Protein AF-A0A935UAA1-F1 (afdb_monomer_lite)

Radius of gyration: 18.06 Å; chains: 1; bounding box: 32×23×52 Å

Secondary structure (DSSP, 8-state):
------S---HHHHHHHHHHHHHHHHHHHHHTT--TT--GGGHHHHHHHHHHTT-

Sequence (55 aa):
MPTLELDALDTRAFGQLVMFFQLATGYAGIWYGIDPFDQPGVELGKVLTNKAMGK

pLDDT: mean 95.38, std 6.15, range [63.19, 98.44]

Foldseek 3Di:
DDDDDDPDDDPVVVVVVVVVVVVVQCVVCVVVVHHSPDDPPCPVVVVVVCVVVVD

Structure (mmCIF, N/CA/C/O backbone):
data_AF-A0A935UAA1-F1
#
_entry.id   AF-A0A935UAA1-F1
#
loop_
_atom_site.group_PDB
_atom_site.id
_atom_site.type_symbol
_atom_site.label_atom_id
_atom_site.label_alt_id
_atom_site.label_comp_id
_atom_site.label_asym_id
_atom_site.label_entity_id
_atom_site.label_seq_id
_atom_site.pdbx_PDB_ins_code
_atom_site.Cartn_x
_atom_site.Cartn_y
_atom_site.Cartn_z
_atom_site.occupancy
_atom_site.B_iso_or_equiv
_atom_site.auth_seq_id
_atom_site.auth_comp_id
_atom_site.auth_asym_id
_atom_site.auth_atom_id
_atom_site.pdbx_PDB_model_num
ATOM 1 N N . MET A 1 1 ? 3.218 -16.859 -12.881 1.00 63.19 1 MET A N 1
ATOM 2 C CA . MET A 1 1 ? 3.238 -15.565 -12.165 1.00 63.19 1 MET A CA 1
ATOM 3 C C . MET A 1 1 ? 3.461 -14.484 -13.209 1.00 63.19 1 MET A C 1
ATOM 5 O O . MET A 1 1 ? 4.250 -14.752 -14.107 1.00 63.19 1 MET A O 1
ATOM 9 N N . PRO A 1 2 ? 2.743 -13.352 -13.178 1.00 86.94 2 PRO A N 1
ATOM 10 C CA . PRO A 1 2 ? 2.996 -12.272 -14.128 1.00 86.94 2 PRO A CA 1
ATOM 11 C C . PRO A 1 2 ? 4.390 -11.673 -13.885 1.00 86.94 2 PRO A C 1
ATOM 13 O O . PRO A 1 2 ? 4.790 -11.504 -12.733 1.00 86.94 2 PRO A O 1
ATOM 16 N N . THR A 1 3 ? 5.108 -11.364 -14.964 1.00 93.44 3 THR A N 1
ATOM 17 C CA . THR A 1 3 ? 6.407 -10.674 -14.938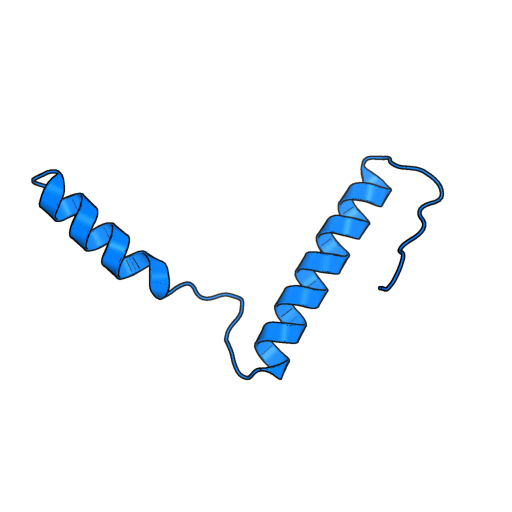 1.00 93.44 3 THR A CA 1
ATOM 18 C C . THR A 1 3 ? 6.211 -9.257 -15.465 1.00 93.44 3 THR A C 1
ATOM 20 O O . THR A 1 3 ? 5.526 -9.069 -16.469 1.00 93.44 3 THR A O 1
ATOM 23 N N . LEU A 1 4 ? 6.797 -8.271 -14.783 1.00 93.69 4 LEU A N 1
ATOM 24 C CA . LEU A 1 4 ? 6.868 -6.886 -15.246 1.00 93.69 4 LEU A CA 1
ATOM 25 C C . LEU A 1 4 ? 8.303 -6.601 -15.684 1.00 93.69 4 LEU A C 1
ATOM 27 O O . LEU A 1 4 ? 9.232 -6.785 -14.898 1.00 93.69 4 LEU A O 1
ATOM 31 N N . GLU A 1 5 ? 8.468 -6.162 -16.924 1.00 94.88 5 GLU A N 1
ATOM 32 C CA . GLU A 1 5 ? 9.759 -5.765 -17.478 1.00 94.88 5 GLU A CA 1
ATOM 33 C C . GLU A 1 5 ? 9.861 -4.239 -17.496 1.00 94.88 5 GLU A C 1
ATOM 35 O O . GLU A 1 5 ? 8.880 -3.538 -17.750 1.00 94.88 5 GLU A O 1
ATOM 40 N N . LEU A 1 6 ? 11.051 -3.731 -17.182 1.00 94.94 6 LEU A N 1
ATOM 41 C CA . LEU A 1 6 ? 11.377 -2.309 -17.182 1.00 94.94 6 LEU A CA 1
ATOM 42 C C . LEU A 1 6 ? 12.654 -2.121 -17.998 1.00 94.94 6 LEU A C 1
ATOM 44 O O . LEU A 1 6 ? 13.611 -2.870 -17.802 1.00 94.94 6 LEU A O 1
ATOM 48 N N . ASP A 1 7 ? 12.688 -1.094 -18.846 1.00 93.06 7 ASP A N 1
ATOM 49 C CA . ASP A 1 7 ? 13.873 -0.772 -19.653 1.00 93.06 7 ASP A CA 1
ATOM 50 C C . ASP A 1 7 ? 15.083 -0.406 -18.774 1.00 93.06 7 ASP A C 1
ATOM 52 O O . ASP A 1 7 ? 16.222 -0.754 -19.083 1.00 93.06 7 ASP A O 1
ATOM 56 N N . ALA A 1 8 ? 14.837 0.282 -17.653 1.00 95.94 8 ALA A N 1
ATOM 57 C CA . ALA A 1 8 ? 15.830 0.605 -16.635 1.00 95.94 8 ALA A CA 1
ATOM 58 C C . ALA A 1 8 ? 15.167 0.815 -15.264 1.00 95.94 8 ALA A C 1
ATOM 60 O O . ALA A 1 8 ? 14.022 1.262 -15.172 1.00 95.94 8 ALA A O 1
ATOM 61 N N . LEU A 1 9 ? 15.908 0.541 -14.185 1.00 96.06 9 LEU A N 1
ATOM 62 C CA . LEU A 1 9 ? 15.488 0.874 -12.824 1.00 96.06 9 LEU A CA 1
ATOM 63 C C . LEU A 1 9 ? 16.018 2.259 -12.438 1.00 96.06 9 LEU A C 1
ATOM 65 O O . LEU A 1 9 ? 17.094 2.389 -11.857 1.00 96.06 9 LEU A O 1
ATOM 69 N N . ASP A 1 10 ? 15.249 3.291 -12.770 1.00 97.69 10 ASP A N 1
ATOM 70 C CA . ASP A 1 10 ? 15.484 4.667 -12.337 1.00 97.69 10 ASP A CA 1
ATOM 71 C C . ASP A 1 10 ? 14.351 5.176 -11.426 1.00 97.69 10 ASP A C 1
ATOM 73 O O . ASP A 1 10 ? 13.353 4.492 -11.184 1.00 97.69 10 ASP A O 1
ATOM 77 N N . THR A 1 11 ? 14.494 6.395 -10.900 1.00 98.31 11 THR A N 1
ATOM 78 C CA . THR A 1 11 ? 13.499 6.997 -9.998 1.00 98.31 11 THR A CA 1
ATOM 79 C C . THR A 1 11 ? 12.113 7.118 -10.641 1.00 98.31 11 THR A C 1
ATOM 81 O O . THR A 1 11 ? 11.102 7.012 -9.946 1.00 98.31 11 THR A O 1
ATOM 84 N N . ARG A 1 12 ? 12.038 7.332 -11.961 1.00 97.56 12 ARG A N 1
ATOM 85 C CA . ARG A 1 12 ? 10.770 7.468 -12.684 1.00 97.56 12 ARG A CA 1
ATOM 86 C C . ARG A 1 12 ? 10.090 6.110 -12.828 1.00 97.56 12 ARG A C 1
ATOM 88 O O . ARG A 1 12 ? 8.922 5.997 -12.460 1.00 97.56 12 ARG A O 1
ATOM 95 N N . ALA A 1 13 ? 10.810 5.104 -13.315 1.00 97.56 13 ALA A N 1
ATOM 96 C CA . ALA A 1 13 ? 10.319 3.740 -13.471 1.00 97.56 13 ALA A CA 1
ATOM 97 C C . ALA A 1 13 ? 9.907 3.144 -12.117 1.00 97.56 13 ALA A C 1
ATOM 99 O O . ALA A 1 13 ? 8.841 2.541 -11.994 1.00 97.56 13 ALA A O 1
ATOM 100 N N . PHE A 1 14 ? 10.692 3.395 -11.066 1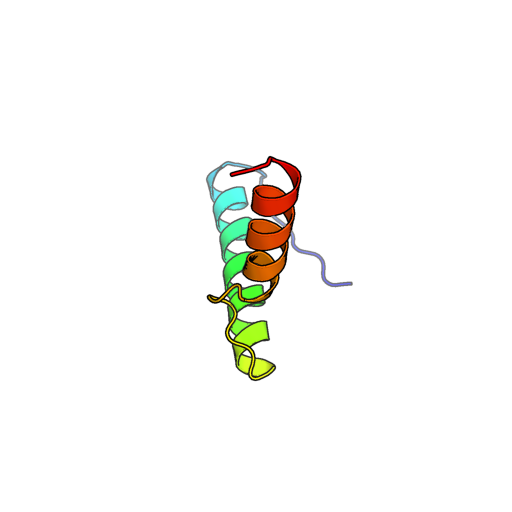.00 97.56 14 PHE A N 1
ATOM 101 C CA . PHE A 1 14 ? 10.342 2.986 -9.709 1.00 97.56 14 PHE A CA 1
ATOM 102 C C . PHE A 1 14 ? 9.050 3.653 -9.218 1.00 97.56 14 PHE A C 1
ATOM 104 O O . PHE A 1 14 ? 8.159 2.972 -8.714 1.00 97.56 14 PHE A O 1
ATOM 111 N N . GLY A 1 15 ? 8.901 4.969 -9.413 1.00 98.06 15 GLY A N 1
ATOM 112 C CA . GLY A 1 15 ? 7.674 5.682 -9.051 1.00 98.06 15 GLY A CA 1
ATOM 113 C C . GLY A 1 15 ? 6.438 5.153 -9.787 1.00 98.06 15 GLY A C 1
ATOM 114 O O . GLY A 1 15 ? 5.381 4.986 -9.180 1.00 98.06 15 GLY A O 1
ATOM 115 N N . GLN A 1 16 ? 6.575 4.826 -11.075 1.00 97.12 16 GLN A N 1
ATOM 116 C CA . GLN A 1 16 ? 5.508 4.200 -11.863 1.00 97.12 16 GLN A CA 1
ATOM 117 C C . GLN A 1 16 ? 5.134 2.818 -11.323 1.00 97.12 16 GLN A C 1
ATOM 119 O O . GLN A 1 16 ? 3.947 2.522 -11.201 1.00 97.12 16 GLN A O 1
ATOM 124 N N . LEU A 1 17 ? 6.121 1.997 -10.956 1.00 96.88 17 LEU A N 1
ATOM 125 C CA . LEU A 1 17 ? 5.887 0.673 -10.386 1.00 96.88 17 LEU A CA 1
ATOM 126 C C . LEU A 1 17 ? 5.154 0.755 -9.038 1.00 96.88 17 LEU A C 1
ATOM 128 O O . LEU A 1 17 ? 4.198 0.017 -8.808 1.00 96.88 17 LEU A O 1
ATOM 132 N N . VAL A 1 18 ? 5.559 1.683 -8.166 1.00 98.00 18 VAL A N 1
ATOM 133 C CA . VAL A 1 18 ? 4.875 1.929 -6.886 1.00 98.00 18 VAL A CA 1
ATOM 134 C C . VAL A 1 18 ? 3.430 2.363 -7.129 1.00 98.00 18 VAL A C 1
ATOM 136 O O . VAL A 1 18 ? 2.516 1.765 -6.563 1.00 98.00 18 VAL A O 1
ATOM 139 N N . MET A 1 19 ? 3.208 3.337 -8.016 1.00 98.12 19 MET A N 1
ATOM 140 C CA . MET A 1 19 ? 1.862 3.820 -8.330 1.00 98.12 19 MET A CA 1
ATOM 141 C C . MET A 1 19 ? 0.985 2.723 -8.947 1.00 98.12 19 MET A C 1
ATOM 143 O O . MET A 1 19 ? -0.187 2.601 -8.599 1.00 98.12 19 MET A O 1
ATOM 147 N N . PHE A 1 20 ? 1.550 1.883 -9.817 1.00 97.12 20 PHE A N 1
ATOM 148 C CA . PHE A 1 20 ? 0.859 0.728 -10.387 1.00 97.12 20 PHE A CA 1
ATOM 149 C C . PHE A 1 20 ? 0.316 -0.197 -9.290 1.00 97.12 20 PHE A C 1
ATOM 151 O O . PHE A 1 20 ? -0.872 -0.522 -9.294 1.00 97.12 20 PHE A O 1
ATOM 158 N N . PHE A 1 21 ? 1.144 -0.570 -8.309 1.00 97.56 21 PHE A N 1
ATOM 159 C CA . PHE A 1 21 ? 0.701 -1.432 -7.211 1.00 97.56 21 PHE A CA 1
ATOM 160 C C . PHE A 1 21 ? -0.245 -0.731 -6.227 1.00 97.56 21 PHE A C 1
ATOM 162 O O . PHE A 1 21 ? -1.153 -1.380 -5.705 1.00 97.56 21 PHE A O 1
ATOM 169 N N . GLN A 1 22 ? -0.090 0.577 -5.999 1.00 98.44 22 GLN A N 1
ATOM 170 C CA . GLN A 1 22 ? -1.032 1.361 -5.192 1.00 98.44 22 GLN A CA 1
ATOM 171 C C . GLN A 1 22 ? -2.427 1.369 -5.825 1.00 98.44 22 GLN A C 1
ATOM 173 O O . GLN A 1 22 ? -3.410 1.070 -5.148 1.00 98.44 22 GLN A O 1
ATOM 178 N N . LEU A 1 23 ? -2.512 1.634 -7.133 1.00 98.19 23 LEU A N 1
ATOM 179 C CA . LEU A 1 23 ? -3.769 1.586 -7.877 1.00 98.19 23 LEU A CA 1
ATOM 180 C C . LEU A 1 23 ? -4.363 0.177 -7.879 1.00 98.19 23 LEU A C 1
ATOM 182 O O . LEU A 1 23 ? -5.541 0.022 -7.577 1.00 98.19 23 LEU A O 1
ATOM 186 N N . ALA A 1 24 ? -3.559 -0.849 -8.172 1.00 97.44 24 ALA A N 1
ATOM 187 C CA . ALA A 1 24 ? -4.019 -2.236 -8.174 1.00 97.44 24 ALA A CA 1
ATOM 188 C C . ALA A 1 24 ? -4.609 -2.648 -6.814 1.00 97.44 24 ALA A C 1
ATOM 190 O O . ALA A 1 24 ? -5.678 -3.252 -6.764 1.00 97.44 24 ALA A O 1
ATOM 191 N N . THR A 1 25 ? -3.949 -2.266 -5.717 1.00 97.19 25 THR A N 1
ATOM 192 C CA . THR A 1 25 ? -4.430 -2.518 -4.349 1.00 97.19 25 THR A CA 1
ATOM 193 C C . THR A 1 25 ? -5.732 -1.765 -4.068 1.00 97.19 25 THR A C 1
ATOM 195 O O . THR A 1 25 ? -6.682 -2.359 -3.560 1.00 97.19 25 THR A O 1
ATOM 198 N N . GLY A 1 26 ? -5.819 -0.486 -4.451 1.00 98.06 26 GLY A N 1
ATOM 199 C CA . GLY A 1 26 ? -7.036 0.313 -4.289 1.00 98.06 26 GLY A CA 1
ATOM 200 C C . GLY A 1 26 ? -8.227 -0.262 -5.062 1.00 98.06 26 GLY A C 1
ATOM 201 O O . GLY A 1 26 ? -9.305 -0.445 -4.500 1.00 98.06 26 GLY A O 1
ATOM 202 N N . TYR A 1 27 ? -8.029 -0.629 -6.331 1.00 98.31 27 TYR A N 1
ATOM 203 C CA . TYR A 1 27 ? -9.071 -1.270 -7.139 1.00 98.31 27 TYR A CA 1
ATOM 204 C C . T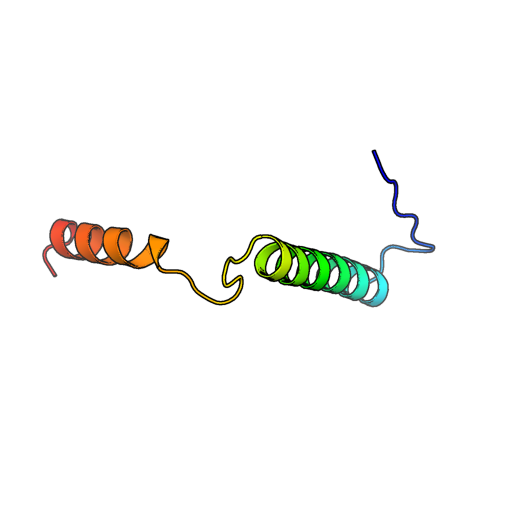YR A 1 27 ? -9.504 -2.617 -6.564 1.00 98.31 27 TYR A C 1
ATOM 206 O O . TYR A 1 27 ? -10.700 -2.901 -6.532 1.00 98.31 27 TYR A O 1
ATOM 214 N N . ALA A 1 28 ? -8.559 -3.424 -6.075 1.00 98.06 28 ALA A N 1
ATOM 215 C CA . ALA A 1 28 ? -8.876 -4.695 -5.439 1.00 98.06 28 ALA A CA 1
ATOM 216 C C . ALA A 1 28 ? -9.790 -4.507 -4.217 1.00 98.06 28 ALA A C 1
ATOM 218 O O . ALA A 1 28 ? -10.768 -5.238 -4.092 1.00 98.06 28 ALA A O 1
ATOM 219 N N . GLY A 1 29 ? -9.529 -3.510 -3.362 1.00 97.81 29 GLY A N 1
ATOM 220 C CA . GLY A 1 29 ? -10.406 -3.186 -2.231 1.00 97.81 29 GLY A CA 1
ATOM 221 C C . GLY A 1 29 ? -11.842 -2.922 -2.680 1.00 97.81 29 GLY A C 1
ATOM 222 O O . GLY A 1 29 ? -12.763 -3.614 -2.244 1.00 97.81 29 GLY A O 1
ATOM 223 N N . ILE A 1 30 ? -12.012 -2.018 -3.650 1.00 97.06 30 ILE A N 1
ATOM 224 C CA . ILE A 1 30 ? -13.328 -1.679 -4.210 1.00 97.06 30 ILE A CA 1
ATOM 225 C C . ILE A 1 30 ? -14.021 -2.923 -4.789 1.00 97.06 30 ILE A C 1
ATOM 227 O O . ILE A 1 30 ? -15.202 -3.145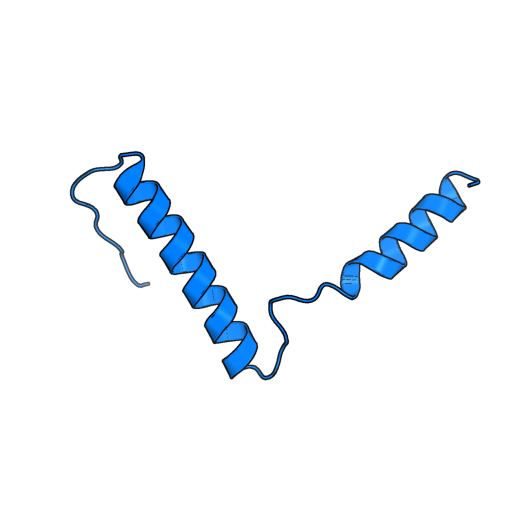 -4.526 1.00 97.06 30 ILE A O 1
ATOM 231 N N . TRP A 1 31 ? -13.306 -3.764 -5.546 1.00 98.25 31 TRP A N 1
ATOM 232 C CA . TRP A 1 31 ? -13.863 -4.999 -6.115 1.00 98.25 31 TRP A CA 1
ATOM 233 C C . TRP A 1 31 ? -14.292 -6.0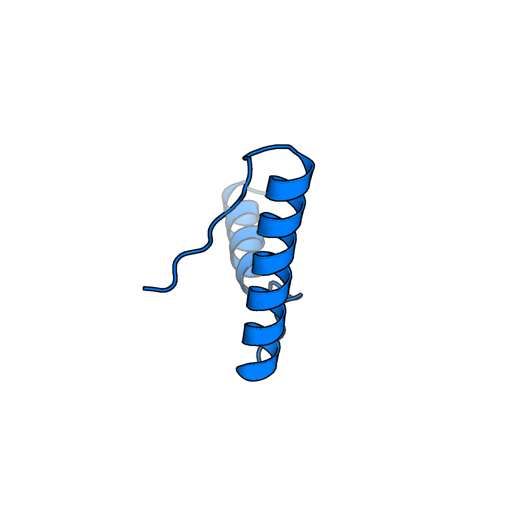19 -5.065 1.00 98.25 31 TRP A C 1
ATOM 235 O O . TRP A 1 31 ? -15.258 -6.747 -5.287 1.00 98.25 31 TRP A O 1
ATOM 245 N N . TYR A 1 32 ? -13.611 -6.060 -3.924 1.00 98.00 32 TYR A N 1
ATOM 246 C CA . TYR A 1 32 ? -13.979 -6.921 -2.806 1.00 98.00 32 TYR A CA 1
ATOM 247 C C . TYR A 1 32 ? -15.025 -6.300 -1.870 1.00 98.00 32 TYR A C 1
ATOM 249 O O . TYR A 1 32 ? -15.386 -6.928 -0.877 1.00 98.00 32 TYR A O 1
ATOM 257 N N . GLY A 1 33 ? -15.543 -5.102 -2.173 1.00 97.50 33 GLY A N 1
ATOM 258 C CA . GLY A 1 33 ? -16.495 -4.400 -1.308 1.00 97.50 33 GLY A CA 1
ATOM 259 C C . GLY A 1 33 ? -15.876 -3.926 0.011 1.00 97.50 33 GLY A C 1
ATOM 260 O O . GLY A 1 33 ? -16.582 -3.795 1.007 1.00 97.50 33 GLY A O 1
ATOM 261 N N . ILE A 1 34 ? -14.560 -3.708 0.021 1.00 97.06 34 ILE A N 1
ATOM 262 C CA . ILE A 1 34 ? -13.771 -3.219 1.154 1.00 97.06 34 ILE A CA 1
ATOM 263 C C . ILE A 1 34 ? -13.363 -1.774 0.852 1.00 97.06 34 ILE A C 1
ATOM 265 O O . ILE A 1 34 ? -13.005 -1.466 -0.283 1.00 97.06 34 ILE A O 1
ATOM 269 N N . ASP A 1 35 ? -13.384 -0.889 1.849 1.00 97.00 35 ASP A N 1
ATOM 270 C CA . ASP A 1 35 ? -12.770 0.434 1.714 1.00 97.00 35 ASP A CA 1
ATOM 271 C C . ASP A 1 35 ? -11.240 0.297 1.843 1.00 97.00 35 ASP A C 1
ATOM 273 O O . ASP A 1 35 ? -10.749 -0.051 2.914 1.00 97.00 35 ASP A O 1
ATOM 277 N N . PRO A 1 36 ? -10.449 0.516 0.776 1.00 96.81 36 PRO A N 1
ATOM 278 C CA . PRO A 1 36 ? -8.994 0.400 0.853 1.00 96.81 36 PRO A CA 1
ATOM 279 C C . PRO A 1 36 ? -8.326 1.624 1.500 1.00 96.81 36 PRO A C 1
ATOM 281 O O . PRO A 1 36 ? -7.102 1.638 1.637 1.00 96.81 36 PRO A O 1
ATOM 284 N N . PHE A 1 37 ? -9.091 2.668 1.833 1.00 96.75 37 PHE A N 1
ATOM 285 C CA . PHE A 1 37 ? -8.589 3.935 2.362 1.00 96.75 37 PHE A CA 1
ATOM 286 C C . PHE A 1 37 ? -8.940 4.156 3.841 1.00 96.75 37 PHE A C 1
ATOM 288 O O . PHE A 1 37 ? -8.610 5.211 4.389 1.00 96.75 37 PHE A O 1
ATOM 295 N N . ASP A 1 38 ? -9.558 3.171 4.498 1.00 95.94 38 ASP A N 1
ATOM 296 C CA . ASP A 1 38 ? -9.773 3.158 5.942 1.00 95.94 38 ASP A CA 1
ATOM 297 C C . ASP A 1 38 ? -8.754 2.260 6.677 1.00 95.94 38 ASP A C 1
ATOM 299 O O . ASP A 1 38 ? -7.905 1.594 6.081 1.00 95.94 38 ASP A O 1
ATOM 303 N N . GLN A 1 39 ? -8.760 2.313 8.013 1.00 95.06 39 GLN A N 1
ATOM 304 C CA . GLN A 1 39 ? -7.855 1.505 8.843 1.00 95.06 39 GLN A CA 1
ATOM 305 C C . GLN A 1 39 ? -8.430 1.199 10.241 1.00 95.06 39 GLN A C 1
ATOM 307 O O . GLN A 1 39 ? -7.803 1.508 11.256 1.00 95.06 39 GLN A O 1
ATOM 312 N N . PRO A 1 40 ? -9.608 0.565 10.358 1.00 95.00 40 PRO A N 1
ATOM 313 C CA . PRO A 1 40 ? -10.234 0.295 11.657 1.00 95.00 40 PRO A CA 1
ATOM 314 C C . PRO A 1 40 ? -9.399 -0.637 12.552 1.00 95.00 40 PRO A C 1
ATOM 316 O O . PRO A 1 40 ? -9.432 -0.531 13.779 1.00 95.00 40 PRO A O 1
ATOM 319 N N . GLY A 1 41 ? -8.597 -1.523 11.950 1.00 95.31 41 GLY A N 1
ATOM 320 C CA . GLY A 1 41 ? -7.784 -2.505 12.672 1.00 95.31 41 GLY A CA 1
ATOM 321 C C . GLY A 1 41 ? -6.713 -1.910 13.595 1.00 95.31 41 GLY A C 1
ATOM 322 O O . GLY A 1 41 ? -6.229 -2.610 14.483 1.00 95.31 41 GLY A O 1
ATOM 323 N N . VAL A 1 42 ? -6.347 -0.630 13.438 1.00 96.69 42 VAL A N 1
ATOM 324 C CA . VAL A 1 42 ? -5.297 -0.016 14.269 1.00 96.69 42 VAL A CA 1
ATOM 325 C C . VAL A 1 42 ? -5.809 0.508 15.613 1.00 96.69 42 VAL A C 1
ATOM 327 O O . VAL A 1 42 ? -5.017 0.687 16.540 1.00 96.69 42 VAL A O 1
ATOM 330 N N . GLU A 1 43 ? -7.113 0.756 15.749 1.00 96.81 43 GLU A N 1
ATOM 331 C CA . GLU A 1 43 ? -7.653 1.504 16.890 1.00 96.81 43 GLU A CA 1
ATOM 332 C C . GLU A 1 43 ? -7.557 0.724 18.201 1.00 96.81 43 GLU A C 1
ATOM 334 O O . GLU A 1 43 ? -7.118 1.260 19.221 1.00 96.81 43 GLU A O 1
ATOM 339 N N . LEU A 1 44 ? -7.857 -0.577 18.172 1.00 96.62 44 LEU A N 1
ATOM 340 C CA . LEU A 1 44 ? -7.719 -1.421 19.358 1.00 96.62 44 LEU A CA 1
ATOM 341 C C . LEU A 1 44 ? -6.261 -1.478 19.843 1.00 96.62 44 LEU A C 1
ATOM 343 O O . LEU A 1 44 ? -6.001 -1.383 21.043 1.00 96.62 44 LEU A O 1
ATOM 347 N N . GLY A 1 45 ? -5.306 -1.572 18.914 1.00 96.88 45 GLY A N 1
ATOM 348 C CA . GLY A 1 45 ? -3.878 -1.574 19.234 1.00 96.88 45 GLY A CA 1
ATOM 349 C C . GLY A 1 45 ? -3.437 -0.287 19.934 1.00 96.88 45 GLY A C 1
ATOM 350 O O . GLY A 1 45 ? -2.729 -0.346 20.943 1.00 96.88 45 GLY A O 1
ATOM 351 N N . LYS A 1 46 ? -3.912 0.874 19.462 1.00 97.06 46 LYS A N 1
ATOM 352 C CA . LYS A 1 46 ? -3.659 2.175 20.105 1.00 97.06 46 LYS A CA 1
ATOM 353 C C . LYS A 1 46 ? -4.192 2.210 21.541 1.00 97.06 46 LYS A C 1
ATOM 355 O O . LYS A 1 46 ? -3.458 2.596 22.450 1.00 97.06 46 LYS A O 1
ATOM 360 N N . VAL A 1 47 ? -5.432 1.765 21.766 1.00 97.19 47 VAL A N 1
ATOM 361 C CA . VAL A 1 47 ? -6.064 1.751 23.100 1.00 97.19 47 VAL A CA 1
ATOM 362 C C . VAL A 1 47 ? -5.300 0.856 24.076 1.00 97.19 47 VAL A C 1
ATOM 364 O O . VAL A 1 47 ? -4.971 1.284 25.184 1.00 97.19 47 VAL A O 1
ATOM 367 N N . LEU A 1 48 ? -4.991 -0.377 23.670 1.00 97.44 48 LEU A N 1
ATOM 368 C CA . LEU A 1 48 ? -4.286 -1.336 24.523 1.00 97.44 48 LEU A CA 1
ATOM 369 C C . LEU A 1 48 ? -2.877 -0.854 24.877 1.00 97.44 48 LEU A C 1
ATOM 371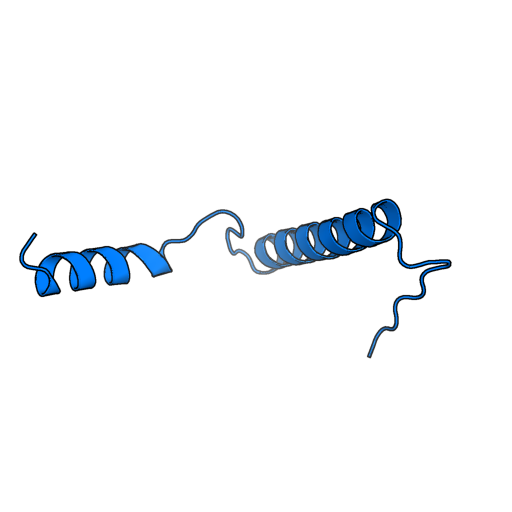 O O . LEU A 1 48 ? -2.452 -0.994 26.023 1.00 97.44 48 LEU A O 1
ATOM 375 N N . THR A 1 49 ? -2.183 -0.241 23.917 1.00 96.81 49 THR A N 1
ATOM 376 C CA . THR A 1 49 ? -0.838 0.305 24.128 1.00 96.81 49 THR A CA 1
ATOM 377 C C . THR A 1 49 ? -0.862 1.464 25.120 1.00 96.81 49 THR A C 1
ATOM 379 O O . THR A 1 49 ? -0.074 1.468 26.061 1.00 96.81 49 THR A O 1
ATOM 382 N N . ASN A 1 50 ? -1.800 2.408 24.979 1.00 96.94 50 ASN A N 1
ATOM 383 C CA . ASN A 1 50 ? -1.941 3.520 25.927 1.00 96.94 50 ASN A CA 1
ATOM 384 C C . ASN A 1 50 ? -2.217 3.017 27.351 1.00 96.94 50 ASN A C 1
ATOM 386 O O . ASN A 1 50 ? -1.504 3.394 28.282 1.00 96.94 50 ASN A O 1
ATOM 390 N N . LYS A 1 51 ? -3.148 2.062 27.496 1.00 96.38 51 LYS A N 1
ATOM 391 C CA . LYS A 1 51 ? -3.457 1.432 28.786 1.00 96.38 51 LYS A CA 1
ATOM 392 C C . LYS A 1 51 ? -2.235 0.750 29.409 1.00 96.38 51 LYS A C 1
ATOM 394 O O . LYS A 1 51 ? -2.015 0.880 30.610 1.00 96.38 51 LYS A O 1
ATOM 399 N N . ALA A 1 52 ? -1.438 0.037 28.613 1.00 96.50 52 ALA A N 1
ATOM 400 C CA . ALA A 1 52 ? -0.215 -0.615 29.086 1.00 96.50 52 ALA A CA 1
ATOM 401 C C . ALA A 1 52 ? 0.874 0.391 29.500 1.00 96.50 52 ALA A C 1
ATOM 403 O O . ALA A 1 52 ? 1.660 0.109 30.399 1.00 96.50 52 ALA A O 1
ATOM 404 N N . MET A 1 53 ? 0.904 1.570 28.873 1.00 96.31 53 MET A N 1
ATOM 405 C CA . MET A 1 53 ? 1.828 2.657 29.206 1.00 96.31 53 MET A CA 1
ATOM 406 C C . MET A 1 53 ? 1.361 3.536 30.377 1.00 96.31 53 MET A C 1
ATOM 408 O O . MET A 1 53 ? 2.084 4.459 30.751 1.00 96.31 53 MET A O 1
ATOM 412 N N . GLY A 1 54 ? 0.177 3.282 30.945 1.00 89.31 54 GLY A N 1
ATOM 413 C CA . GLY A 1 54 ? -0.377 4.085 32.038 1.00 89.31 54 GLY A CA 1
ATOM 414 C C . GLY A 1 54 ? -0.743 5.519 31.636 1.00 89.31 54 GLY A C 1
ATOM 415 O O . GLY A 1 54 ? -0.723 6.404 32.490 1.00 89.31 54 GLY A O 1
ATOM 416 N N . LYS A 1 55 ? -1.030 5.747 30.348 1.00 68.00 55 LYS A N 1
ATOM 417 C CA . LYS A 1 55 ? -1.600 6.992 29.813 1.00 68.00 55 LYS A CA 1
ATOM 418 C C . LYS A 1 55 ? -3.105 6.832 29.641 1.00 68.00 55 LYS A C 1
ATOM 420 O O . LYS A 1 55 ? -3.817 7.807 29.948 1.00 68.00 55 LYS A O 1
#